Protein AF-A0ABD3T7M4-F1 (afdb_monomer)

Organism: Sinanodonta woodiana (NCBI:txid1069815)

InterPro domains:
  IPR002455 GPCR family 3, GABA-B receptor [PTHR10519] (20-78)
  IPR028082 Periplasmic binding protein-like I [SSF53822] (26-78)

Radius of gyration: 22.93 Å; Cα contacts (8 Å, |Δi|>4): 76; chains: 1; bounding box: 69×24×50 Å

Sequence (78 aa):
MVEEGWYKSAHWLLYFVIAVVVADKPVLNLMGLLPMTGNVWSGGGACLPALQMGIDHVNARTDILPGYNLNLIWKDTQ

Secondary structure (DSSP, 8-state):
--SSHHHHHHHHHHHHHHHHHH-PPPEEEEEEE--SS-SS--THHHHHHHHHHHHHHHHH-TTT-TT-EEEEEEE---

Solvent-accessible surface area (backbone atoms only — not comparable to full-atom values): 4746 Å² total; per-residue (Å²): 144,80,77,79,62,62,63,70,70,46,49,62,56,52,53,50,54,52,52,67,74,65,63,76,61,53,74,47,78,43,84,44,82,33,30,56,46,63,97,88,59,48,57,21,68,63,49,49,60,52,51,51,54,50,42,53,57,46,59,72,33,68,86,76,44,69,72,44,35,69,46,81,51,70,44,65,74,101

Foldseek 3Di:
DPDPPVVVVCVVVVVVVVCVVPDDAAEDEDEEAAACDDDPDNCRVVVVVVVVVVLVVQQVDCVRCVRYRYDYDYDHPD

Nearest PDB structures (foldseek):
  4mqf-assembly1_A  TM=9.709E-01  e=5.810E-04  Homo sapiens
  3h6h-assembly1_B  TM=8.090E-01  e=6.721E-01  Rattus norvegicus
  9b38-assembly1_A  TM=7.959E-01  e=1.969E+00  Rattus norvegicus
  4ru0-assembly2_B  TM=6.398E-01  e=1.505E+00  Pseudomonas protegens Pf-5
  4kqc-assembly1_A  TM=3.578E-01  e=4.409E+00  Brachyspira murdochii DSM 12563

Structure (mmCIF, N/CA/C/O backbone):
data_AF-A0ABD3T7M4-F1
#
_entry.id   AF-A0ABD3T7M4-F1
#
loop_
_atom_site.group_PDB
_atom_site.id
_atom_site.type_symbol
_atom_site.label_atom_id
_atom_site.label_alt_id
_atom_site.label_comp_id
_atom_site.label_asym_id
_atom_site.label_entity_id
_atom_site.label_seq_id
_atom_site.pdbx_PDB_ins_code
_atom_sit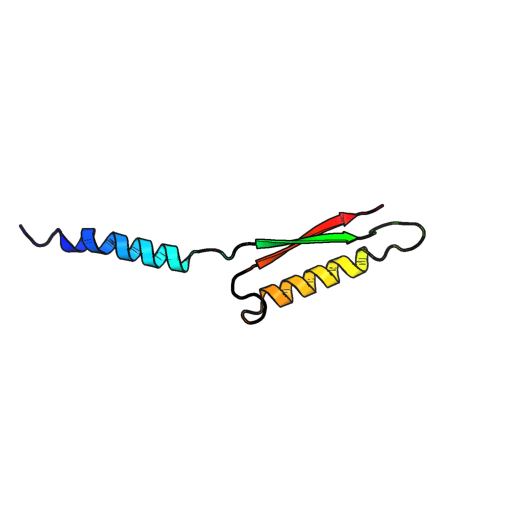e.Cartn_x
_atom_site.Cartn_y
_atom_site.Cartn_z
_atom_site.occupancy
_atom_site.B_iso_or_equiv
_atom_site.auth_seq_id
_atom_site.auth_comp_id
_atom_site.auth_asym_id
_atom_site.auth_atom_id
_atom_site.pdbx_PDB_model_num
ATOM 1 N N . MET A 1 1 ? -44.579 13.187 30.351 1.00 48.03 1 MET A N 1
ATOM 2 C CA . MET A 1 1 ? -43.653 13.750 29.340 1.00 48.03 1 MET A CA 1
ATOM 3 C C . MET A 1 1 ? -42.185 13.586 29.770 1.00 48.03 1 MET A C 1
ATOM 5 O O . MET A 1 1 ? -41.476 14.577 29.854 1.00 48.03 1 MET A O 1
ATOM 9 N N . VAL A 1 2 ? -41.717 12.362 30.080 1.00 58.12 2 VAL A N 1
ATOM 10 C CA . VAL A 1 2 ? -40.334 12.109 30.582 1.00 58.12 2 VAL A CA 1
ATOM 11 C C . V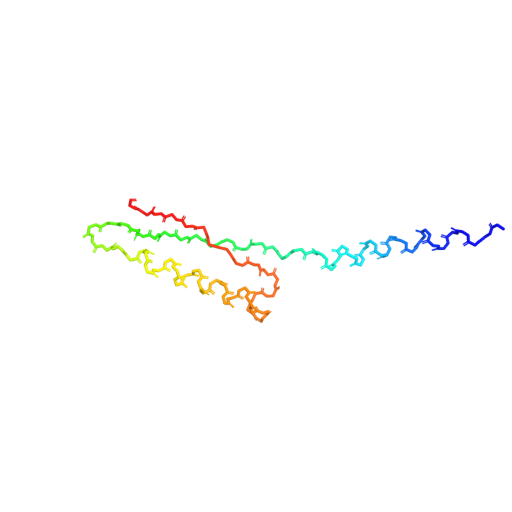AL A 1 2 ? -39.659 10.894 29.903 1.00 58.12 2 VAL A C 1
ATOM 13 O O . VAL A 1 2 ? -38.561 10.498 30.272 1.00 58.12 2 VAL A O 1
ATOM 16 N N . GLU A 1 3 ? -40.260 10.304 28.867 1.00 58.06 3 GLU A N 1
ATOM 17 C CA . GLU A 1 3 ? -39.699 9.094 28.234 1.00 58.06 3 GLU A CA 1
ATOM 18 C C . GLU A 1 3 ? -38.828 9.375 26.996 1.00 58.06 3 GLU A C 1
ATOM 20 O O . GLU A 1 3 ? -38.022 8.538 26.606 1.00 58.06 3 GLU A O 1
ATOM 25 N N . GLU A 1 4 ? -38.875 10.583 26.424 1.00 58.56 4 GLU A N 1
ATOM 26 C CA . GLU A 1 4 ? -38.196 10.880 25.151 1.00 58.56 4 GLU A CA 1
ATOM 27 C C . GLU A 1 4 ? -36.726 11.350 25.254 1.00 58.56 4 GLU A C 1
ATOM 29 O O . GLU A 1 4 ? -36.069 11.596 24.244 1.00 58.56 4 GLU A O 1
ATOM 34 N N . GLY A 1 5 ? -36.169 11.491 26.459 1.00 61.06 5 GLY A N 1
ATOM 35 C CA . GLY A 1 5 ? -34.803 12.014 26.641 1.00 61.06 5 GLY A CA 1
ATOM 36 C C . GLY A 1 5 ? -33.691 10.966 26.524 1.00 61.06 5 GLY A C 1
ATOM 37 O O . GLY A 1 5 ? -32.566 11.276 26.128 1.00 61.06 5 GLY A O 1
ATOM 38 N N . TRP A 1 6 ? -33.997 9.712 26.856 1.00 58.69 6 TRP A N 1
ATOM 39 C CA . TRP A 1 6 ? -32.989 8.669 27.064 1.00 58.69 6 TRP A CA 1
ATOM 40 C C . TRP A 1 6 ? -32.425 8.128 25.752 1.00 58.69 6 TRP A C 1
ATOM 42 O O . TRP A 1 6 ? -31.230 7.855 25.668 1.00 58.69 6 TRP A O 1
ATOM 52 N N . TYR A 1 7 ? -33.255 8.042 24.704 1.00 61.44 7 TYR A N 1
ATOM 53 C CA . TYR A 1 7 ? -32.806 7.553 23.403 1.00 61.44 7 TYR A CA 1
ATOM 54 C C . TYR A 1 7 ? -31.789 8.515 22.780 1.00 61.44 7 TYR A C 1
ATOM 56 O O . TYR A 1 7 ? -30.680 8.085 22.480 1.00 61.44 7 TYR A O 1
ATOM 64 N N . LYS A 1 8 ? -32.075 9.826 22.701 1.00 61.81 8 LYS A N 1
ATOM 65 C CA . LYS A 1 8 ? -31.142 10.828 22.136 1.00 61.81 8 LYS A CA 1
ATOM 66 C C . LYS A 1 8 ? -29.810 10.893 22.891 1.00 61.81 8 LYS A C 1
ATOM 68 O O . LYS A 1 8 ? -28.767 11.112 22.280 1.00 61.81 8 LYS A O 1
ATOM 73 N N . SER A 1 9 ? -29.839 10.632 24.199 1.00 65.69 9 SER A N 1
ATOM 74 C CA . SER A 1 9 ? -28.658 10.570 25.068 1.00 65.69 9 SER A CA 1
ATOM 75 C C . SER A 1 9 ? -27.829 9.285 24.910 1.00 65.69 9 SER A C 1
ATOM 77 O O . SER A 1 9 ? -26.742 9.201 25.455 1.00 65.69 9 SER A O 1
ATOM 79 N N . ALA A 1 10 ? -28.279 8.278 24.161 1.00 76.50 10 ALA A N 1
ATOM 80 C CA . ALA A 1 10 ? -27.489 7.073 23.873 1.00 76.50 10 ALA A CA 1
ATOM 81 C C . ALA A 1 10 ? -26.889 7.072 22.454 1.00 76.50 10 ALA A C 1
ATOM 83 O O . ALA A 1 10 ? -26.012 6.270 22.143 1.00 76.50 10 ALA A O 1
ATOM 84 N N . HIS A 1 11 ? -27.334 7.976 21.575 1.00 77.12 11 HIS A N 1
ATOM 85 C CA . HIS A 1 11 ? -26.907 7.988 20.171 1.00 77.12 11 HIS A CA 1
ATOM 86 C C . HIS A 1 11 ? -25.440 8.399 20.012 1.00 77.12 11 HIS A C 1
ATOM 88 O O . HIS A 1 11 ? -24.744 7.862 19.156 1.00 77.12 11 HIS A O 1
ATOM 94 N N . TRP A 1 12 ? -24.935 9.290 20.869 1.00 80.06 12 TRP A N 1
ATOM 95 C CA . TRP A 1 12 ? -23.520 9.674 20.852 1.00 80.06 12 TRP A CA 1
ATOM 96 C C . TRP A 1 12 ? -22.589 8.507 21.217 1.00 80.06 12 TRP A C 1
ATOM 98 O O . TRP A 1 12 ? -21.501 8.414 20.658 1.00 80.06 12 TRP A O 1
ATOM 108 N N . LEU A 1 13 ? -23.031 7.579 22.077 1.00 80.50 13 LEU A N 1
ATOM 109 C CA . LEU A 1 13 ? -22.289 6.351 22.384 1.00 80.50 13 LEU A CA 1
ATOM 110 C C . LEU A 1 13 ? -22.224 5.429 21.166 1.00 80.50 13 LEU A C 1
ATOM 112 O O . LEU A 1 13 ? -21.166 4.886 20.869 1.00 80.50 13 LEU A O 1
ATOM 116 N N . LEU A 1 14 ? -23.329 5.292 20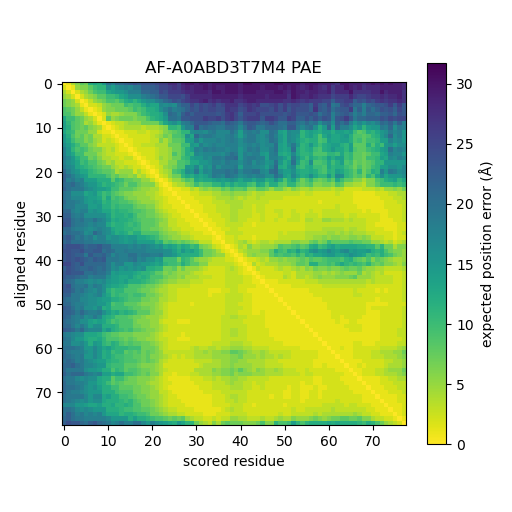.429 1.00 78.88 14 LEU A N 1
ATOM 117 C CA . LEU A 1 14 ? -23.354 4.511 19.190 1.00 78.88 14 LEU A CA 1
ATOM 118 C C . LEU A 1 14 ? -22.426 5.116 18.129 1.00 78.88 14 LEU A C 1
ATOM 120 O O . LEU A 1 14 ? -21.646 4.385 17.524 1.00 78.88 14 LEU A O 1
ATOM 124 N N . TYR A 1 15 ? -22.438 6.441 17.954 1.00 79.88 15 TYR A N 1
ATOM 125 C CA . TYR A 1 15 ? -21.500 7.121 17.055 1.00 79.88 15 TYR A CA 1
ATOM 126 C C . TYR A 1 15 ? -20.041 6.945 17.481 1.00 79.88 15 TYR A C 1
ATOM 128 O O . TYR A 1 15 ? -19.187 6.710 16.631 1.00 79.88 15 TYR A O 1
ATOM 136 N N . PHE A 1 16 ? -19.750 7.010 18.781 1.00 78.44 16 PHE A N 1
ATOM 137 C CA . PHE A 1 16 ? -18.403 6.801 19.305 1.00 78.44 16 PHE A CA 1
ATOM 138 C C . PHE A 1 16 ? -17.911 5.365 19.079 1.00 78.44 16 PHE A C 1
ATOM 140 O O . PHE A 1 16 ? -16.797 5.163 18.603 1.00 78.44 16 PHE A O 1
ATOM 147 N N . VAL A 1 17 ? -18.752 4.364 19.353 1.00 77.94 17 VAL A N 1
ATOM 148 C CA . VAL A 1 17 ? -18.420 2.949 19.132 1.00 77.94 17 VAL A CA 1
ATOM 149 C C . VAL A 1 17 ? -18.190 2.664 17.647 1.00 77.94 17 VAL A C 1
ATOM 151 O O . VAL A 1 17 ? -17.200 2.026 17.301 1.00 77.94 17 VAL A O 1
ATOM 154 N N . ILE A 1 18 ? -19.046 3.180 16.759 1.00 76.12 18 ILE A N 1
ATOM 155 C CA . ILE A 1 18 ? -18.868 3.026 15.307 1.00 76.12 18 ILE A CA 1
ATOM 156 C C . ILE A 1 18 ? -17.571 3.705 14.847 1.00 76.12 18 ILE A C 1
ATOM 158 O O . ILE A 1 18 ? -16.807 3.107 14.094 1.00 76.12 18 ILE A O 1
ATOM 162 N N . ALA A 1 19 ? -17.280 4.917 15.327 1.00 72.75 19 ALA A N 1
ATOM 163 C CA . ALA A 1 19 ? -16.066 5.642 14.959 1.00 72.75 19 ALA A CA 1
ATOM 164 C C . ALA A 1 19 ? -14.782 4.913 15.394 1.00 72.75 19 ALA A C 1
ATOM 166 O O . ALA A 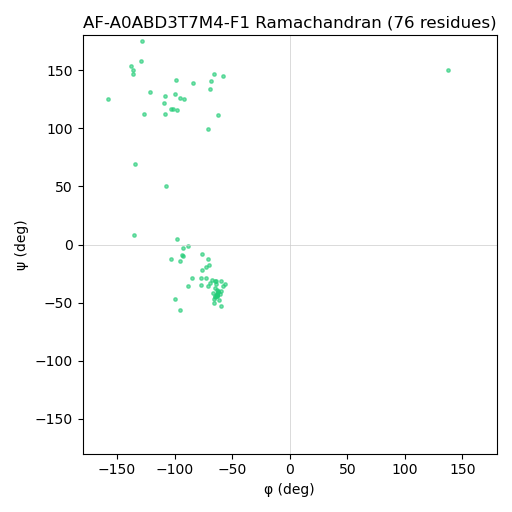1 19 ? -13.826 4.858 14.625 1.00 72.75 19 ALA A O 1
ATOM 167 N N . VAL A 1 20 ? -14.767 4.312 16.590 1.00 69.44 20 VAL A N 1
ATOM 168 C CA . VAL A 1 20 ? -13.627 3.512 17.074 1.00 69.44 20 VAL A CA 1
ATOM 169 C C . VAL A 1 20 ? -13.414 2.258 16.220 1.00 69.44 20 VAL A C 1
ATOM 171 O O . VAL A 1 20 ? -12.273 1.892 15.956 1.00 69.44 20 VAL A O 1
ATOM 174 N N . VAL A 1 21 ? -14.490 1.612 15.761 1.00 70.38 21 VAL A N 1
ATOM 175 C CA . VAL A 1 21 ? -14.411 0.396 14.929 1.00 70.38 21 VAL A CA 1
ATOM 176 C C . VAL A 1 21 ? -13.950 0.695 13.496 1.00 70.38 21 VAL A C 1
ATOM 178 O O . VAL A 1 21 ? -13.329 -0.159 12.871 1.00 70.38 21 VAL A O 1
ATOM 181 N N . VAL A 1 22 ? -14.233 1.892 12.975 1.00 72.31 22 VAL A N 1
ATOM 182 C CA . VAL A 1 22 ? -13.947 2.281 11.578 1.00 72.31 22 VAL A CA 1
ATOM 183 C C . VAL A 1 22 ? -12.581 2.969 11.412 1.00 72.31 22 VAL A C 1
ATOM 185 O O . VAL A 1 22 ? -12.185 3.280 10.295 1.00 72.31 22 VAL A O 1
ATOM 188 N N . ALA A 1 23 ? -11.831 3.210 12.490 1.00 76.31 23 ALA A N 1
ATOM 189 C CA . ALA A 1 23 ? -10.537 3.883 12.394 1.00 76.31 23 ALA A CA 1
ATOM 190 C C . ALA A 1 23 ? -9.530 3.077 11.543 1.00 76.31 23 ALA A C 1
ATOM 192 O O . ALA A 1 23 ? -9.053 2.018 11.954 1.00 76.31 23 ALA A O 1
ATOM 193 N N . ASP A 1 24 ? -9.188 3.606 10.365 1.00 84.56 24 ASP A N 1
ATOM 194 C CA . ASP A 1 24 ? -8.192 3.015 9.471 1.00 84.56 24 ASP A CA 1
ATOM 195 C C . ASP A 1 24 ? -6.784 3.050 10.079 1.00 84.56 24 ASP A C 1
ATOM 197 O O . ASP A 1 24 ? -6.395 3.990 10.782 1.00 84.56 24 ASP A O 1
ATOM 201 N N . LYS A 1 25 ? -5.977 2.029 9.763 1.00 91.38 25 LYS A N 1
ATOM 202 C CA . LYS A 1 25 ? -4.571 1.993 10.180 1.00 91.38 25 LYS A CA 1
ATOM 203 C C . LYS A 1 25 ? -3.769 3.067 9.431 1.00 91.38 25 LYS A C 1
ATOM 205 O O . LYS A 1 25 ? -3.862 3.133 8.202 1.00 91.38 25 LYS A O 1
ATOM 210 N N . PRO A 1 26 ? -2.919 3.853 10.115 1.00 95.00 26 PRO A N 1
ATOM 211 C CA . PRO A 1 26 ? -1.998 4.769 9.450 1.00 95.00 26 PRO A CA 1
ATOM 212 C C . PRO A 1 26 ? -1.066 4.037 8.471 1.00 95.00 26 PRO A C 1
ATOM 214 O O . PRO A 1 26 ? -0.635 2.906 8.711 1.00 95.00 26 PRO A O 1
ATOM 217 N N . VAL A 1 27 ? -0.731 4.705 7.364 1.00 97.31 27 VAL A N 1
ATOM 218 C CA . VAL A 1 27 ? 0.127 4.147 6.310 1.00 97.31 27 VAL A CA 1
ATOM 219 C C . VAL A 1 27 ? 1.594 4.503 6.559 1.00 97.31 27 VAL A C 1
ATOM 221 O O . VAL A 1 27 ? 1.945 5.680 6.659 1.00 97.31 27 VAL A O 1
ATOM 224 N N . LEU A 1 28 ? 2.462 3.493 6.607 1.00 97.19 28 LEU A N 1
ATOM 225 C CA . LEU A 1 28 ? 3.914 3.636 6.676 1.00 97.19 28 LEU A CA 1
ATOM 226 C C . LEU A 1 28 ? 4.515 3.477 5.273 1.00 97.19 28 LEU A C 1
ATOM 228 O O . LEU A 1 28 ? 4.433 2.407 4.673 1.00 97.19 28 LEU A O 1
ATOM 232 N N . ASN A 1 29 ? 5.128 4.542 4.754 1.00 97.62 29 ASN A N 1
ATOM 233 C CA . ASN A 1 29 ? 5.680 4.561 3.400 1.00 97.62 29 ASN A CA 1
ATOM 234 C C . ASN A 1 29 ? 7.175 4.221 3.397 1.00 97.62 29 ASN A C 1
ATOM 236 O O . ASN A 1 29 ? 7.971 4.883 4.061 1.00 97.62 29 ASN A O 1
ATOM 240 N N . LEU A 1 30 ? 7.552 3.226 2.599 1.00 96.75 30 LEU A N 1
ATOM 241 C CA . LEU A 1 30 ? 8.932 2.889 2.272 1.00 96.75 30 LEU A CA 1
ATOM 242 C C . LEU A 1 30 ? 9.297 3.480 0.911 1.00 96.75 30 LEU A C 1
ATOM 244 O O . LEU A 1 30 ? 8.484 3.459 -0.012 1.00 96.75 30 LEU A O 1
ATOM 248 N N . MET A 1 31 ? 10.527 3.976 0.775 1.00 96.25 31 MET A N 1
ATOM 249 C CA . MET A 1 31 ? 11.057 4.444 -0.506 1.00 96.25 31 MET A CA 1
ATOM 250 C C . MET A 1 31 ? 11.957 3.391 -1.150 1.00 96.25 31 MET A C 1
ATOM 252 O O . MET A 1 31 ? 12.884 2.894 -0.512 1.00 96.25 31 MET A O 1
ATOM 256 N N . GLY A 1 32 ? 11.705 3.091 -2.425 1.00 94.31 32 GLY A N 1
ATOM 257 C CA . GLY A 1 32 ? 12.508 2.180 -3.239 1.00 94.31 32 GLY A CA 1
ATOM 258 C C . GLY A 1 32 ? 13.062 2.852 -4.493 1.00 94.31 32 GLY A C 1
ATOM 259 O O . GLY A 1 32 ? 12.335 3.488 -5.250 1.00 94.31 32 GLY A O 1
ATOM 260 N N . LEU A 1 33 ? 14.353 2.679 -4.742 1.00 94.94 33 LEU A N 1
ATOM 261 C CA . LEU A 1 33 ? 14.990 3.041 -6.004 1.00 94.94 33 LEU A CA 1
ATOM 262 C C . LEU A 1 33 ? 15.332 1.740 -6.727 1.00 94.94 33 LEU A C 1
ATOM 264 O O . LEU A 1 33 ? 16.123 0.944 -6.223 1.00 94.94 33 LEU A O 1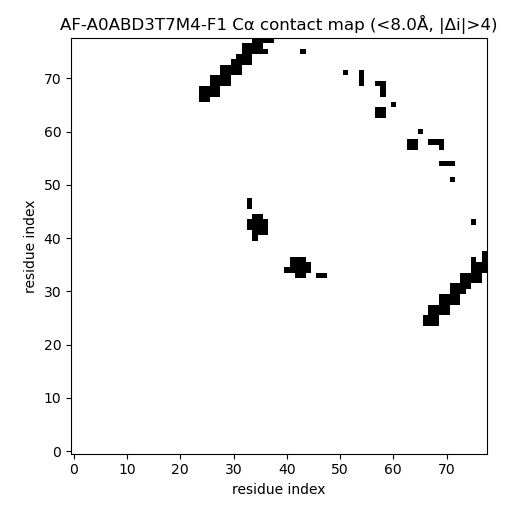
ATOM 268 N N . LEU A 1 34 ? 14.664 1.483 -7.849 1.00 93.81 34 LEU A N 1
ATOM 269 C CA . LEU A 1 34 ? 14.683 0.186 -8.521 1.00 93.81 34 LEU A CA 1
ATOM 270 C C . LEU A 1 34 ? 15.080 0.384 -9.987 1.00 93.81 34 LEU A C 1
ATOM 272 O O . LEU A 1 34 ? 14.278 0.947 -10.724 1.00 93.81 34 LEU A O 1
ATOM 276 N N . PRO A 1 35 ? 16.259 -0.088 -10.434 1.00 92.44 35 PRO A N 1
ATOM 277 C CA . PRO A 1 35 ? 16.679 0.060 -11.825 1.00 92.44 35 PRO A CA 1
ATOM 278 C C . PRO A 1 35 ? 15.838 -0.854 -12.717 1.00 92.44 35 PRO A C 1
ATOM 280 O O . PRO A 1 35 ? 16.087 -2.062 -12.790 1.00 92.44 35 PRO A O 1
ATOM 283 N N . MET A 1 36 ? 14.813 -0.304 -13.369 1.00 92.69 36 MET A N 1
ATOM 284 C CA . MET A 1 36 ? 13.962 -1.082 -14.282 1.00 92.69 36 MET A CA 1
ATOM 285 C C . MET A 1 36 ? 14.659 -1.310 -15.614 1.00 92.69 36 MET A C 1
ATOM 287 O O . MET A 1 36 ? 14.445 -2.327 -16.272 1.00 92.69 36 MET A O 1
ATOM 291 N N . THR A 1 37 ? 15.534 -0.380 -15.978 1.00 87.12 37 THR A N 1
ATOM 292 C CA . THR A 1 37 ? 16.366 -0.431 -17.174 1.00 87.12 37 THR A CA 1
ATOM 293 C C . THR A 1 37 ? 17.832 -0.191 -16.801 1.00 87.12 37 THR A C 1
ATOM 295 O O . THR A 1 37 ? 18.157 0.042 -15.638 1.00 87.12 37 THR A O 1
ATOM 298 N N . GLY A 1 38 ? 18.749 -0.305 -17.764 1.00 82.25 38 GLY A N 1
ATOM 299 C CA . GLY A 1 38 ? 20.165 0.007 -17.557 1.00 82.25 38 GLY A CA 1
ATOM 300 C C . GLY A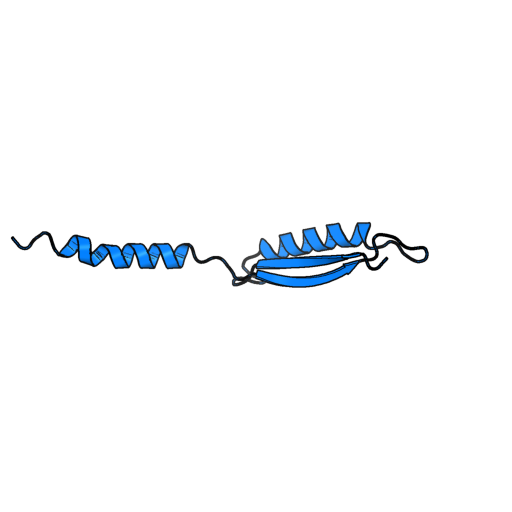 1 38 ? 21.118 -1.003 -18.189 1.00 82.25 38 GLY A C 1
ATOM 301 O O . GLY A 1 38 ? 20.809 -2.187 -18.299 1.00 82.25 38 GLY A O 1
ATOM 302 N N . ASN A 1 39 ? 22.300 -0.514 -18.578 1.00 78.81 39 ASN A N 1
ATOM 303 C CA . ASN A 1 39 ? 23.307 -1.288 -19.316 1.00 78.81 39 ASN A CA 1
ATOM 304 C C . ASN A 1 39 ? 24.090 -2.280 -18.441 1.00 78.81 39 ASN A C 1
ATOM 306 O O . ASN A 1 39 ? 24.685 -3.214 -18.969 1.00 78.81 39 ASN A O 1
ATOM 310 N N . VAL A 1 40 ? 24.130 -2.055 -17.122 1.00 82.81 40 VAL A N 1
ATOM 311 C CA . VAL A 1 40 ? 24.922 -2.865 -16.179 1.00 82.81 40 VAL A CA 1
ATOM 312 C C . VAL A 1 40 ? 24.048 -3.890 -15.457 1.00 82.81 40 VAL A C 1
ATOM 314 O O . VAL A 1 40 ? 24.417 -5.058 -15.385 1.00 82.81 40 VAL A O 1
ATOM 317 N N . TRP A 1 41 ? 22.885 -3.480 -14.936 1.00 81.12 41 TRP A N 1
ATOM 318 C CA . TRP A 1 41 ? 21.953 -4.384 -14.263 1.00 81.12 41 TRP A CA 1
ATOM 319 C C . TRP A 1 41 ? 20.522 -3.832 -14.243 1.00 81.12 41 TRP A C 1
ATOM 321 O O . TRP A 1 41 ? 20.286 -2.736 -13.744 1.00 81.12 41 TRP A O 1
ATOM 331 N N . SER A 1 42 ? 19.571 -4.622 -14.744 1.00 84.75 42 SER A N 1
ATOM 332 C CA . SER A 1 42 ? 18.134 -4.301 -14.835 1.00 84.75 42 SER A CA 1
ATOM 333 C C . SER A 1 42 ? 17.323 -5.121 -13.813 1.00 84.75 42 SER A C 1
ATOM 335 O O . SER A 1 42 ? 16.375 -5.832 -14.141 1.00 84.75 42 SER A O 1
ATOM 337 N N . GLY A 1 43 ? 17.756 -5.107 -12.551 1.00 88.81 43 GLY A N 1
ATOM 338 C CA . GLY A 1 43 ? 17.186 -5.958 -11.497 1.00 88.81 43 GLY A CA 1
ATOM 339 C C . GLY A 1 43 ? 15.792 -5.551 -11.012 1.00 88.81 43 GLY A C 1
ATOM 340 O O . GLY A 1 43 ? 15.082 -6.369 -10.424 1.00 88.81 43 GLY A O 1
ATOM 341 N N . GLY A 1 44 ? 15.375 -4.307 -11.260 1.00 91.69 44 GLY A N 1
ATOM 342 C CA . GLY A 1 44 ? 14.128 -3.739 -10.748 1.00 91.69 44 GLY A CA 1
ATOM 343 C C . GLY A 1 44 ? 12.887 -4.533 -11.152 1.00 91.69 44 GLY A C 1
ATOM 344 O O . GLY A 1 44 ? 11.991 -4.708 -10.328 1.00 91.69 44 GLY A O 1
ATOM 345 N N . GLY A 1 45 ? 12.869 -5.097 -12.365 1.00 92.44 45 GLY A N 1
ATOM 346 C CA . GLY A 1 45 ? 11.724 -5.856 -12.878 1.00 92.44 45 GLY A CA 1
ATOM 347 C C . GLY A 1 45 ? 11.414 -7.132 -12.089 1.00 92.44 45 GLY A C 1
ATOM 348 O O . GLY A 1 45 ? 10.250 -7.498 -11.956 1.00 92.44 45 GLY A O 1
ATOM 349 N N . ALA A 1 46 ? 12.431 -7.785 -11.519 1.00 92.44 46 ALA A N 1
ATOM 350 C CA . ALA A 1 46 ? 12.247 -8.951 -10.651 1.00 92.44 46 ALA A CA 1
ATOM 351 C C . ALA A 1 46 ? 12.060 -8.547 -9.180 1.00 92.44 46 ALA A C 1
ATOM 353 O O . ALA A 1 46 ? 11.276 -9.158 -8.453 1.00 92.44 46 ALA A O 1
ATOM 354 N N . CYS A 1 47 ? 12.755 -7.496 -8.737 1.00 94.12 47 CYS A N 1
ATOM 355 C CA . CYS A 1 47 ? 12.690 -7.036 -7.352 1.00 94.12 47 CYS A CA 1
ATOM 356 C C . CYS A 1 47 ? 11.349 -6.378 -7.004 1.00 94.12 47 CYS A C 1
ATOM 358 O O . CYS A 1 47 ? 10.864 -6.566 -5.893 1.00 94.12 47 CYS A O 1
ATOM 360 N N . LEU A 1 48 ? 10.723 -5.639 -7.924 1.00 96.06 48 LEU A N 1
ATOM 361 C CA . LEU A 1 48 ? 9.439 -4.984 -7.668 1.00 96.06 48 LEU A CA 1
ATOM 362 C C . LEU A 1 48 ? 8.307 -5.961 -7.301 1.00 96.06 48 LEU A C 1
ATOM 364 O O . LEU A 1 48 ? 7.692 -5.756 -6.254 1.00 96.06 48 LEU A O 1
ATOM 368 N N . PRO A 1 49 ? 8.012 -7.018 -8.086 1.00 96.31 49 PRO A N 1
ATOM 369 C CA . PRO A 1 49 ? 6.960 -7.960 -7.714 1.00 96.31 49 PRO A CA 1
ATOM 370 C C . PRO A 1 49 ? 7.296 -8.700 -6.414 1.00 96.31 49 PRO A C 1
ATOM 372 O O . PRO A 1 49 ? 6.402 -8.948 -5.611 1.00 96.31 49 PRO A O 1
ATOM 375 N N . ALA A 1 50 ? 8.575 -8.998 -6.159 1.00 96.94 50 ALA A N 1
ATOM 376 C CA . ALA A 1 50 ? 9.008 -9.592 -4.894 1.00 96.94 50 ALA A CA 1
ATOM 377 C C . ALA A 1 50 ? 8.753 -8.662 -3.694 1.00 96.94 50 ALA A C 1
ATOM 379 O O . ALA A 1 50 ? 8.251 -9.112 -2.665 1.00 96.94 50 ALA A O 1
ATOM 380 N N . LEU A 1 51 ? 9.043 -7.364 -3.835 1.00 97.19 51 LEU A N 1
ATOM 381 C CA . LEU A 1 51 ? 8.745 -6.356 -2.817 1.00 97.19 51 LEU A CA 1
ATOM 382 C C . LEU A 1 51 ? 7.240 -6.221 -2.585 1.00 97.19 51 LEU A C 1
ATOM 384 O O . LEU A 1 51 ? 6.816 -6.194 -1.433 1.00 97.19 51 LEU A O 1
ATOM 388 N N . GLN A 1 52 ? 6.437 -6.191 -3.652 1.00 96.81 52 GLN A N 1
ATOM 389 C CA . GLN A 1 52 ? 4.983 -6.101 -3.531 1.00 96.81 52 GLN A CA 1
ATOM 390 C C . GLN A 1 52 ? 4.407 -7.315 -2.792 1.00 96.81 52 GLN A C 1
ATOM 392 O O . GLN A 1 52 ? 3.690 -7.141 -1.812 1.00 96.81 52 GLN A O 1
ATOM 397 N N . MET A 1 53 ? 4.808 -8.536 -3.169 1.00 98.00 53 MET A N 1
ATOM 398 C CA . MET A 1 53 ? 4.390 -9.757 -2.467 1.00 98.00 53 MET A CA 1
ATOM 399 C C . MET A 1 53 ? 4.816 -9.753 -0.992 1.00 98.00 53 MET A C 1
ATOM 401 O O . MET A 1 53 ? 4.055 -10.166 -0.119 1.00 98.00 53 MET A O 1
ATOM 405 N N . GLY A 1 54 ? 6.024 -9.265 -0.694 1.00 97.62 54 GLY A N 1
ATOM 406 C CA . GLY A 1 54 ? 6.507 -9.138 0.681 1.00 97.62 54 GLY A CA 1
ATOM 407 C C . GLY A 1 54 ? 5.668 -8.167 1.515 1.00 97.62 54 GLY A C 1
ATOM 408 O O . GLY A 1 54 ?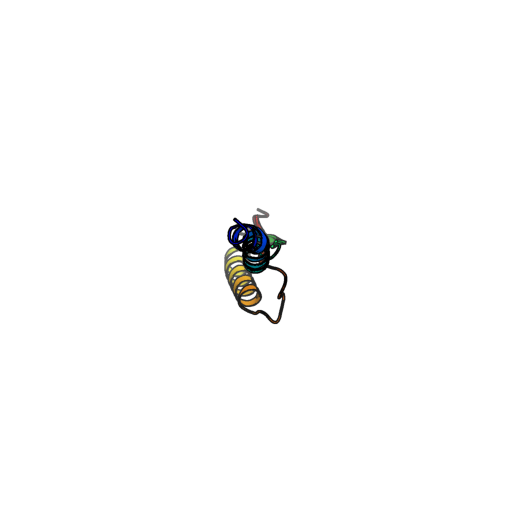 5.322 -8.475 2.654 1.00 97.62 54 GLY A O 1
ATOM 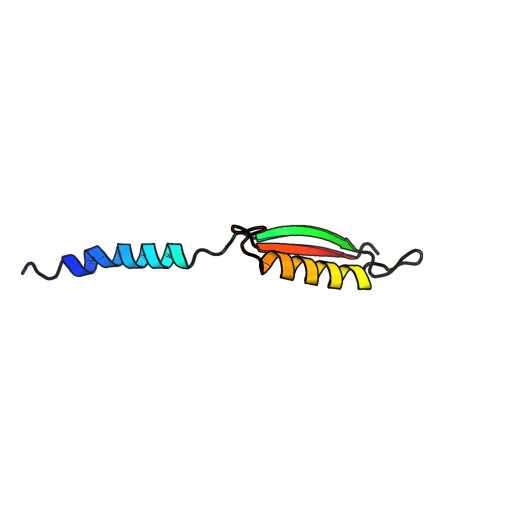409 N N . ILE A 1 55 ? 5.302 -7.021 0.942 1.00 98.00 55 ILE A N 1
ATOM 410 C CA . ILE A 1 55 ? 4.448 -6.019 1.592 1.00 98.00 55 ILE A CA 1
ATOM 411 C C . ILE A 1 55 ? 3.051 -6.578 1.840 1.00 98.00 55 ILE A C 1
ATOM 413 O O . ILE A 1 55 ? 2.533 -6.446 2.949 1.00 98.00 55 ILE A O 1
ATOM 417 N N . ASP A 1 56 ? 2.472 -7.259 0.854 1.00 97.75 56 ASP A N 1
ATOM 418 C CA . ASP A 1 56 ? 1.152 -7.875 0.978 1.00 97.75 56 ASP A CA 1
ATOM 419 C C . ASP A 1 56 ? 1.144 -8.925 2.102 1.00 97.75 56 ASP A C 1
ATOM 421 O O . ASP A 1 56 ? 0.239 -8.944 2.938 1.00 97.75 56 ASP A O 1
ATOM 425 N N . HIS A 1 57 ? 2.197 -9.746 2.198 1.00 98.00 57 HIS A N 1
ATOM 426 C CA . HIS A 1 57 ? 2.361 -10.721 3.280 1.00 98.00 57 HIS A CA 1
ATOM 427 C C . HIS A 1 57 ? 2.495 -10.071 4.663 1.00 98.00 57 HIS A C 1
ATOM 429 O O . HIS A 1 57 ? 1.953 -10.593 5.639 1.00 98.00 57 HIS A O 1
ATOM 435 N N . VAL A 1 58 ? 3.215 -8.950 4.765 1.00 97.50 58 VAL A N 1
ATOM 436 C CA . VAL A 1 58 ? 3.347 -8.202 6.024 1.00 97.50 58 VAL A CA 1
ATOM 437 C C . VAL A 1 58 ? 2.002 -7.612 6.439 1.00 97.50 58 VAL A C 1
ATOM 439 O O . VAL A 1 58 ? 1.594 -7.784 7.585 1.00 97.50 58 VAL A O 1
ATOM 442 N N . ASN A 1 59 ? 1.284 -6.978 5.511 1.00 96.81 59 ASN A N 1
ATOM 443 C CA . ASN A 1 59 ? -0.010 -6.351 5.785 1.00 96.81 59 ASN A CA 1
ATOM 444 C C . ASN A 1 59 ? -1.110 -7.372 6.116 1.00 96.81 59 ASN A C 1
ATOM 446 O O . ASN A 1 59 ? -2.006 -7.074 6.907 1.00 96.81 59 ASN A O 1
ATOM 450 N N . ALA A 1 60 ? -1.033 -8.586 5.562 1.00 96.88 60 ALA A N 1
ATOM 451 C CA . ALA A 1 60 ? -1.959 -9.677 5.867 1.00 96.88 60 ALA A CA 1
ATOM 452 C C . ALA A 1 60 ? -1.791 -10.246 7.289 1.00 96.88 60 ALA A C 1
ATOM 454 O O . ALA A 1 60 ? -2.688 -10.922 7.797 1.00 96.88 60 ALA A O 1
ATOM 455 N N . ARG A 1 61 ? -0.653 -9.991 7.945 1.00 97.44 61 ARG A N 1
ATOM 456 C CA . ARG A 1 61 ? -0.316 -10.539 9.260 1.00 97.44 61 ARG A CA 1
ATOM 457 C C . ARG A 1 61 ? -0.503 -9.510 10.367 1.00 97.44 61 ARG A C 1
ATOM 459 O O . ARG A 1 61 ? 0.212 -8.515 10.462 1.00 97.44 61 ARG A O 1
ATOM 466 N N . THR A 1 62 ? -1.432 -9.789 11.277 1.00 94.38 62 THR A N 1
ATOM 467 C CA . THR A 1 62 ? -1.728 -8.914 12.422 1.00 94.38 62 THR A CA 1
ATOM 468 C C . THR A 1 62 ? -0.629 -8.903 13.484 1.00 94.38 62 THR A C 1
ATOM 470 O O . THR A 1 62 ? -0.662 -8.054 14.366 1.00 94.38 62 THR A O 1
ATOM 473 N N . ASP A 1 63 ? 0.332 -9.825 13.427 1.00 96.94 63 ASP A N 1
ATOM 474 C CA . ASP A 1 63 ? 1.404 -9.965 14.414 1.00 96.94 63 ASP A CA 1
ATOM 475 C C . ASP A 1 63 ? 2.699 -9.212 14.057 1.00 96.94 63 ASP A C 1
ATOM 477 O O . ASP A 1 63 ? 3.578 -9.100 14.906 1.00 96.94 63 ASP A O 1
ATOM 481 N N . ILE A 1 64 ? 2.821 -8.665 12.838 1.00 96.75 64 ILE A N 1
ATOM 482 C CA . ILE A 1 64 ? 4.038 -7.961 12.392 1.00 96.75 64 ILE A CA 1
ATOM 483 C C . ILE A 1 64 ? 3.911 -6.446 12.599 1.00 96.75 64 ILE A C 1
ATOM 485 O O . ILE A 1 64 ? 4.734 -5.842 13.283 1.00 96.75 64 ILE A O 1
ATOM 489 N N . LEU A 1 65 ? 2.875 -5.825 12.024 1.00 95.38 65 LEU A N 1
ATOM 490 C CA . LEU A 1 65 ? 2.591 -4.389 12.149 1.00 95.38 65 LEU A CA 1
ATOM 491 C C . LEU A 1 65 ? 1.096 -4.165 12.449 1.00 95.38 65 LEU A C 1
ATOM 493 O O . LEU A 1 65 ? 0.359 -3.654 11.607 1.00 95.38 65 LEU A O 1
ATOM 497 N N . PRO A 1 66 ? 0.604 -4.534 13.648 1.00 91.75 66 PRO A N 1
ATOM 498 C CA . PRO A 1 66 ? -0.827 -4.492 13.965 1.00 91.75 66 PRO A CA 1
ATOM 499 C C . PRO A 1 66 ? -1.467 -3.112 13.762 1.00 91.75 66 PRO A C 1
ATOM 501 O O . PRO A 1 66 ? -2.626 -3.037 13.358 1.00 91.75 66 PRO A O 1
ATOM 504 N N . GLY A 1 67 ? -0.716 -2.036 14.014 1.00 94.12 67 GLY A N 1
ATOM 505 C CA . GLY A 1 67 ? -1.198 -0.656 13.947 1.00 94.12 67 GLY A CA 1
ATOM 506 C C . GLY A 1 67 ? -0.888 0.093 12.653 1.00 94.12 67 GLY A C 1
ATOM 507 O O . GLY A 1 67 ? -1.170 1.281 12.601 1.00 94.12 67 GLY A O 1
ATOM 508 N N . TYR A 1 68 ? -0.297 -0.545 11.638 1.00 96.56 68 TYR A N 1
ATOM 509 C CA . TYR A 1 68 ? 0.100 0.139 10.404 1.00 96.56 68 TYR A CA 1
ATOM 510 C C . TYR A 1 68 ? -0.221 -0.690 9.164 1.00 96.56 68 TYR A C 1
ATOM 512 O O . TYR A 1 68 ? -0.251 -1.916 9.217 1.00 96.56 68 TYR A O 1
ATOM 520 N N . ASN A 1 69 ? -0.410 0.001 8.044 1.00 96.56 69 ASN A N 1
ATOM 521 C CA . ASN A 1 69 ? -0.365 -0.592 6.712 1.00 96.56 69 ASN A CA 1
ATOM 522 C C . ASN A 1 69 ? 0.906 -0.119 6.009 1.00 96.56 69 ASN A C 1
ATOM 524 O O . ASN A 1 69 ? 1.183 1.077 5.942 1.00 96.56 69 ASN A O 1
ATOM 528 N N . LEU A 1 70 ? 1.695 -1.049 5.495 1.00 97.25 70 LEU A N 1
ATOM 529 C CA . LEU A 1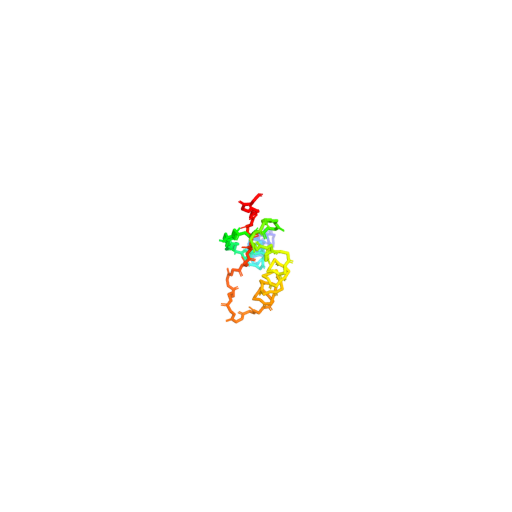 70 ? 2.930 -0.764 4.783 1.00 97.25 70 LEU A CA 1
ATOM 530 C C . LEU A 1 70 ? 2.633 -0.459 3.310 1.00 97.25 70 LEU A C 1
ATOM 532 O O . LEU A 1 70 ? 1.816 -1.137 2.687 1.00 97.25 70 LEU A O 1
ATOM 536 N N . ASN A 1 71 ? 3.312 0.538 2.749 1.00 97.69 71 ASN A N 1
ATOM 537 C CA . ASN A 1 71 ? 3.216 0.914 1.340 1.00 97.69 71 ASN A CA 1
ATOM 538 C C . ASN A 1 71 ? 4.611 1.178 0.756 1.00 97.69 71 ASN A C 1
ATOM 540 O O . ASN A 1 71 ? 5.482 1.700 1.452 1.00 97.69 71 ASN A O 1
ATOM 544 N N . LEU A 1 72 ? 4.818 0.863 -0.524 1.00 97.62 72 LEU A N 1
ATOM 545 C CA . LEU A 1 72 ? 6.059 1.155 -1.243 1.00 97.62 72 LEU A CA 1
ATOM 546 C C . LEU A 1 72 ? 5.840 2.260 -2.270 1.00 97.62 72 LEU A C 1
ATOM 548 O O . LEU A 1 72 ? 5.068 2.119 -3.214 1.00 97.62 72 LEU A O 1
ATOM 552 N N . ILE A 1 73 ? 6.609 3.330 -2.124 1.00 97.75 73 ILE A N 1
ATOM 553 C CA . ILE A 1 73 ? 6.765 4.370 -3.131 1.00 97.75 73 ILE A CA 1
ATOM 554 C C . ILE A 1 73 ? 8.097 4.109 -3.817 1.00 97.75 73 ILE A C 1
ATOM 556 O O . ILE A 1 73 ? 9.147 4.179 -3.181 1.00 97.75 73 ILE A O 1
ATOM 560 N N . TRP A 1 74 ? 8.077 3.816 -5.112 1.00 96.38 74 TRP A N 1
ATOM 561 C CA . TRP A 1 74 ? 9.305 3.536 -5.842 1.00 96.38 74 TRP A CA 1
ATOM 562 C C . TRP A 1 74 ? 9.438 4.351 -7.125 1.00 96.38 74 TRP A C 1
ATOM 564 O O . TRP A 1 74 ? 8.457 4.869 -7.669 1.00 96.38 74 TRP A O 1
ATOM 574 N N . LYS A 1 75 ? 10.683 4.493 -7.581 1.00 95.69 75 LYS A N 1
ATOM 575 C CA . LYS A 1 75 ? 11.043 5.137 -8.845 1.00 95.69 75 LYS A CA 1
ATOM 576 C C . LYS A 1 75 ? 12.096 4.323 -9.581 1.00 95.69 75 LYS A C 1
ATOM 578 O O . LYS A 1 75 ? 12.907 3.644 -8.947 1.00 95.69 75 LYS A O 1
ATOM 583 N N . ASP A 1 76 ? 12.059 4.420 -10.907 1.00 93.44 76 ASP A N 1
ATOM 584 C CA . ASP A 1 76 ? 13.180 3.994 -11.735 1.00 93.44 76 ASP A CA 1
ATOM 585 C C . ASP A 1 76 ? 14.363 4.938 -11.502 1.00 93.44 76 ASP A C 1
ATOM 587 O O . ASP A 1 76 ? 14.180 6.143 -11.304 1.00 93.44 76 ASP A O 1
ATOM 591 N N . THR A 1 77 ? 15.565 4.376 -11.463 1.00 89.25 77 THR A N 1
ATOM 592 C CA . THR A 1 77 ? 16.812 5.137 -11.322 1.00 89.25 77 THR A CA 1
ATOM 593 C C . THR A 1 77 ? 17.447 5.483 -12.660 1.00 89.25 77 THR A C 1
ATOM 595 O O . THR A 1 77 ? 18.422 6.232 -12.668 1.00 89.25 77 THR A O 1
ATOM 598 N N . GLN A 1 78 ? 16.944 4.910 -13.756 1.00 81.81 78 GLN A N 1
ATOM 599 C CA . GLN A 1 78 ? 17.494 5.028 -15.105 1.00 81.81 78 GLN A CA 1
ATOM 600 C C . GLN A 1 78 ? 16.510 5.674 -16.080 1.00 81.81 78 GLN A C 1
ATOM 602 O O . GLN A 1 78 ? 15.289 5.647 -15.810 1.00 81.81 78 GLN A O 1
#

Mean predicted aligned error: 9.02 Å

pLDDT: mean 86.53, std 12.83, range [48.03, 98.0]